Protein AF-A0A1D6I381-F1 (afdb_monomer)

Mean predicted aligned error: 10.28 Å

Sequence (113 aa):
MNVAVPPQSPHLHLYDFAKSAIINFFAFPYATVCGLYCDGGMDTDKWCDSQVGHYIGISASASGVNYARELWENRRKPFTAEFIELDPSDVDSPSMPSNTNKCAKALARSLSS

Solvent-accessible surface area (backbone atoms only — not comparable to full-atom values): 6581 Å² total; per-residue (Å²): 135,84,80,78,75,74,84,75,54,71,66,56,56,51,48,53,50,53,51,45,52,52,46,54,70,69,46,52,70,54,35,77,46,77,41,75,64,30,53,73,42,79,55,57,66,53,44,56,77,29,41,40,39,31,40,37,34,28,16,74,37,65,68,32,30,49,49,20,47,53,53,47,67,74,61,72,61,99,48,51,75,48,70,41,65,42,65,77,77,56,66,77,44,99,85,50,65,53,73,70,48,49,52,49,50,54,52,53,54,65,76,72,112

InterPro domains:
  IPR004971 mRNA (guanine-N(7))-methyltransferase domain [PS51562] (6-113)
  IPR029063 S-adenosyl-L-methionine-dependent methyltransferase superfamily [G3DSA:3.40.50.150] (11-106)
  IPR039753 mRNA cap guanine-N7 methyltransferase [PTHR12189] (9-92)

Secondary structure (DSSP, 8-state):
---------HHHHHHHHHHHHHHHHH--TT-EEEEES-GGGTTHHHHHHTT-SEEEEEES-HHHHHHHHHHHHHTT-SSEEEEEE--GGGGS-TTS--HHHHHHHHHHHHTT-

Foldseek 3Di:
DDPPDPPDPPVVVVVVVVVLVVCLVPQDAQAEDEDEQCFPVVCVVSCLVSNHQEYEYEYQDPVRQVNNVVVPVVVPGPHYYHGYHDPPVQCPDPPDDPPVVVSVVVNVVVVVD

Nearest PDB structures (foldseek):
  2hv9-assembly1_A  TM=8.358E-01  e=5.272E-05  Encephalitozoon cuniculi
  1ri1-assembly1_A  TM=8.376E-01  e=4.927E-05  Encephalitozoon cuniculi
  7d8u-assembly2_B  TM=6.038E-01  e=8.448E-04  African swine fever virus
  6m1c-assembly1_A  TM=6.934E-01  e=6.417E-02  Mycobacterium tuberculosis H37Rv
  7pnt-assembly1_c  TM=6.337E-01  e=2.849E-02  Mus musculus

Structure (mmCIF, N/CA/C/O backbone):
data_AF-A0A1D6I381-F1
#
_entry.id   AF-A0A1D6I381-F1
#
loop_
_atom_site.group_PDB
_atom_site.id
_atom_site.type_symbol
_atom_site.label_atom_id
_atom_site.label_alt_id
_atom_site.label_comp_id
_atom_site.label_asym_id
_atom_site.label_entity_id
_atom_site.label_seq_id
_atom_site.pdbx_PDB_ins_code
_atom_site.Cartn_x
_atom_site.Cartn_y
_atom_site.Cartn_z
_atom_site.occupancy
_atom_site.B_iso_or_equiv
_atom_site.auth_seq_id
_atom_site.auth_comp_id
_atom_site.auth_asym_id
_atom_site.auth_atom_id
_atom_site.pdbx_PDB_model_num
ATOM 1 N N . MET A 1 1 ? 15.961 28.526 2.266 1.00 33.41 1 MET A N 1
ATOM 2 C CA . MET A 1 1 ? 15.420 28.538 0.891 1.00 33.41 1 MET A CA 1
ATOM 3 C C . MET A 1 1 ? 14.021 27.977 0.977 1.00 33.41 1 MET A C 1
ATOM 5 O O . MET A 1 1 ? 13.862 26.797 1.253 1.00 33.41 1 MET A O 1
ATOM 9 N N . ASN A 1 2 ? 13.022 28.844 0.862 1.00 47.19 2 ASN A N 1
ATOM 10 C CA . ASN A 1 2 ? 11.626 28.465 1.024 1.00 47.19 2 ASN A CA 1
ATOM 11 C C . ASN A 1 2 ? 11.160 28.095 -0.378 1.00 47.19 2 ASN A C 1
ATOM 13 O O . ASN A 1 2 ? 10.936 28.980 -1.202 1.00 47.19 2 ASN A O 1
ATOM 17 N N . VAL A 1 3 ? 11.141 26.802 -0.690 1.00 48.84 3 VAL A N 1
ATOM 18 C CA . VAL A 1 3 ? 10.637 26.342 -1.982 1.00 48.84 3 VAL A CA 1
ATOM 19 C C . VAL A 1 3 ? 9.128 26.551 -1.936 1.00 48.84 3 VAL A C 1
ATOM 21 O O . VAL A 1 3 ? 8.415 25.814 -1.259 1.00 48.84 3 VAL A O 1
ATOM 24 N N . ALA A 1 4 ? 8.652 27.624 -2.567 1.00 49.31 4 ALA A N 1
ATOM 25 C CA . ALA A 1 4 ? 7.230 27.849 -2.750 1.00 49.31 4 ALA A CA 1
ATOM 26 C C . ALA A 1 4 ? 6.687 26.676 -3.573 1.00 49.31 4 ALA A C 1
ATOM 28 O O . ALA A 1 4 ? 7.058 26.501 -4.735 1.00 49.31 4 ALA A O 1
ATOM 29 N N . VAL A 1 5 ? 5.864 25.840 -2.941 1.00 56.22 5 VAL A N 1
ATOM 30 C CA . VAL A 1 5 ? 5.152 24.759 -3.621 1.00 56.22 5 VAL A CA 1
ATOM 31 C C . VAL A 1 5 ? 4.246 25.418 -4.665 1.00 56.22 5 VAL A C 1
ATOM 33 O O . VAL A 1 5 ? 3.459 26.295 -4.294 1.00 56.22 5 VAL A O 1
ATOM 36 N N . PRO A 1 6 ? 4.362 25.067 -5.960 1.00 56.84 6 PRO A N 1
ATOM 37 C CA . PRO A 1 6 ? 3.484 25.611 -6.984 1.00 56.84 6 PRO A CA 1
ATOM 38 C C . PRO A 1 6 ? 2.026 25.335 -6.599 1.00 56.84 6 PRO A C 1
ATOM 40 O O . PRO A 1 6 ? 1.743 24.240 -6.104 1.00 56.84 6 PRO A O 1
ATOM 43 N N . PRO A 1 7 ? 1.096 26.284 -6.807 1.00 54.56 7 PRO A N 1
ATOM 44 C CA . PRO A 1 7 ? -0.313 26.038 -6.542 1.00 54.56 7 PRO A CA 1
ATOM 45 C C . PRO A 1 7 ? -0.754 24.822 -7.359 1.00 54.56 7 PRO A C 1
ATOM 47 O O . PRO A 1 7 ? -0.693 24.834 -8.590 1.00 54.56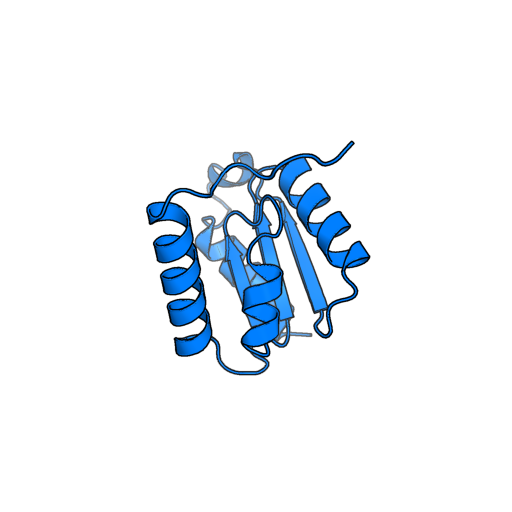 7 PRO A O 1
ATOM 50 N N . GLN A 1 8 ? -1.141 23.747 -6.669 1.00 61.66 8 GLN A N 1
ATOM 51 C CA . GLN A 1 8 ? -1.682 22.564 -7.324 1.00 61.66 8 GLN A CA 1
ATOM 52 C C . GLN A 1 8 ? -2.935 22.986 -8.094 1.00 61.66 8 GLN A C 1
ATOM 54 O O . GLN A 1 8 ? -3.750 23.769 -7.598 1.00 61.66 8 GLN A O 1
ATOM 59 N N . SER A 1 9 ? -3.069 22.523 -9.338 1.00 78.38 9 SER A N 1
ATOM 60 C CA . SER A 1 9 ? -4.217 22.900 -10.157 1.00 78.38 9 SER A CA 1
ATOM 61 C C . SER A 1 9 ? -5.515 22.436 -9.471 1.00 78.38 9 SER A C 1
ATOM 63 O O . SER A 1 9 ? -5.539 21.352 -8.883 1.00 78.38 9 SER A O 1
ATOM 65 N N . PRO A 1 10 ? -6.620 23.201 -9.547 1.00 78.88 10 PRO A N 1
ATOM 66 C CA . PRO A 1 10 ? -7.899 22.812 -8.939 1.00 78.88 10 PRO A CA 1
ATOM 67 C C . PRO A 1 10 ? -8.375 21.408 -9.349 1.00 78.88 10 PRO A C 1
ATOM 69 O O . PRO A 1 10 ? -9.044 20.720 -8.581 1.00 78.88 10 PRO A O 1
ATOM 72 N N . HIS A 1 11 ? -7.984 20.961 -10.546 1.00 82.06 11 HIS A N 1
ATOM 73 C CA . HIS A 1 11 ? -8.239 19.613 -11.045 1.00 82.06 11 HIS A CA 1
ATOM 74 C C . HIS A 1 11 ? -7.557 18.519 -10.214 1.00 82.06 11 HIS A C 1
ATOM 76 O O . HIS A 1 11 ? -8.171 17.482 -9.983 1.00 82.06 11 HIS A O 1
ATOM 82 N N . LEU A 1 12 ? -6.328 18.746 -9.738 1.00 82.69 12 LEU A N 1
ATOM 83 C CA . LEU A 1 12 ? -5.609 17.786 -8.895 1.00 82.69 12 LEU A CA 1
ATOM 84 C C . LEU A 1 12 ? -6.279 17.640 -7.528 1.00 82.69 12 LEU A C 1
ATOM 86 O O . LEU A 1 12 ? -6.491 16.523 -7.073 1.00 82.69 12 LEU A O 1
ATOM 90 N N . HIS A 1 13 ? -6.712 18.747 -6.919 1.00 84.25 13 HIS A N 1
ATOM 91 C CA . HIS A 1 13 ? -7.434 18.7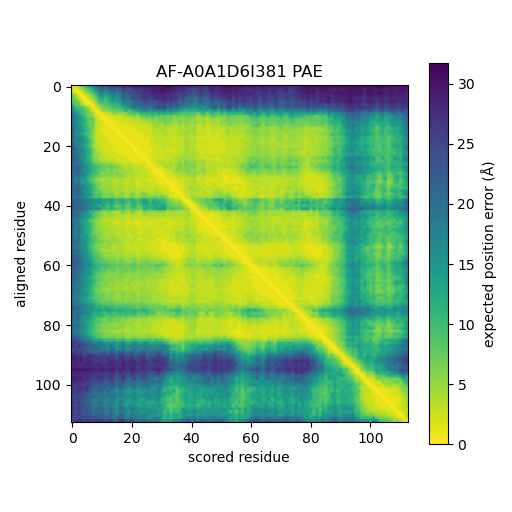00 -5.645 1.00 84.25 13 HIS A CA 1
ATOM 92 C C . HIS A 1 13 ? -8.772 17.960 -5.754 1.00 84.25 13 HIS A C 1
ATOM 94 O O . HIS A 1 13 ? -9.109 17.165 -4.879 1.00 84.25 13 HIS A O 1
ATOM 100 N N . LEU A 1 14 ? -9.536 18.198 -6.827 1.00 89.00 14 LEU A N 1
ATOM 101 C CA . LEU A 1 14 ? -10.789 17.477 -7.071 1.00 89.00 14 LEU A CA 1
ATOM 102 C C . LEU A 1 14 ? -10.542 15.986 -7.302 1.00 89.00 14 LEU A C 1
ATOM 104 O O . LEU A 1 14 ? -11.288 15.156 -6.786 1.00 89.00 14 LEU A O 1
ATOM 108 N N . TYR A 1 15 ? -9.491 15.653 -8.051 1.00 87.81 15 TYR A N 1
ATOM 109 C CA . TYR A 1 15 ? -9.085 14.275 -8.283 1.00 87.81 15 TYR A CA 1
ATOM 110 C C . TYR A 1 15 ? -8.713 13.569 -6.974 1.00 87.81 15 TYR A C 1
ATOM 112 O O . TYR A 1 15 ? -9.249 12.499 -6.690 1.00 87.81 15 TYR A O 1
ATOM 120 N N . ASP A 1 16 ? -7.867 14.181 -6.142 1.00 86.31 16 ASP A N 1
ATOM 121 C CA . ASP A 1 16 ? -7.472 13.610 -4.853 1.00 86.31 16 ASP A CA 1
ATOM 122 C C . ASP A 1 16 ? -8.660 13.467 -3.899 1.00 86.31 16 ASP A C 1
ATOM 124 O O . ASP A 1 16 ? -8.802 12.430 -3.250 1.00 86.31 16 ASP A O 1
ATOM 128 N N . PHE A 1 17 ? -9.549 14.462 -3.857 1.00 88.50 17 PHE A N 1
ATOM 129 C CA . PHE A 1 17 ? -10.764 14.404 -3.050 1.00 88.50 17 PHE A CA 1
ATOM 130 C C . PHE A 1 17 ? -11.683 13.258 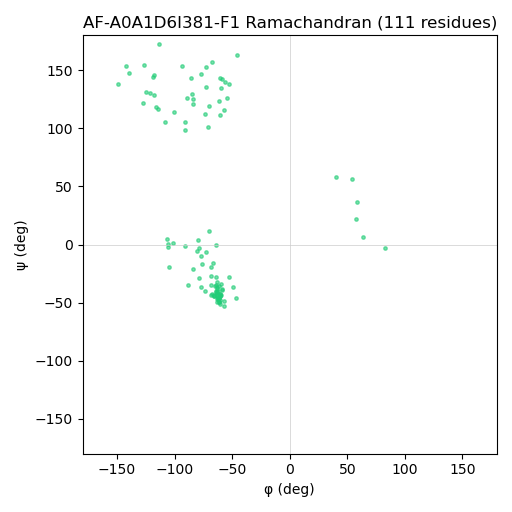-3.488 1.00 88.50 17 PHE A C 1
ATOM 132 O O . PHE A 1 17 ? -12.107 12.452 -2.658 1.00 88.50 17 PHE A O 1
ATOM 139 N N . ALA A 1 18 ? -11.966 13.154 -4.790 1.00 92.19 18 ALA A N 1
ATOM 140 C CA . ALA A 1 18 ? -12.806 12.092 -5.332 1.00 92.19 18 ALA A CA 1
ATOM 141 C C . ALA A 1 18 ? -12.200 10.712 -5.055 1.00 92.19 18 ALA A C 1
ATOM 143 O O . ALA A 1 18 ? -12.903 9.795 -4.632 1.00 92.19 18 ALA A O 1
ATOM 144 N N . LYS A 1 19 ? -10.882 10.575 -5.225 1.00 89.19 19 LYS A N 1
ATOM 145 C CA . LYS A 1 19 ? -10.162 9.331 -4.962 1.00 89.19 19 LYS A CA 1
ATOM 146 C C . LYS A 1 19 ? -10.245 8.921 -3.491 1.00 89.19 19 LYS A C 1
ATOM 148 O O . LYS A 1 19 ? -10.578 7.772 -3.212 1.00 89.19 19 LYS A O 1
ATOM 153 N N . SER A 1 20 ? -10.025 9.851 -2.559 1.00 89.50 20 SER A N 1
ATOM 154 C CA . SER A 1 20 ? -10.192 9.598 -1.121 1.00 89.50 20 SER A CA 1
ATOM 155 C C . SER A 1 20 ? -11.626 9.203 -0.763 1.00 89.50 20 SER A C 1
ATOM 157 O O . SER A 1 20 ? -11.825 8.267 0.004 1.00 89.50 20 SER A O 1
ATOM 159 N N . ALA A 1 21 ? -12.630 9.877 -1.334 1.00 91.12 21 ALA A N 1
ATOM 160 C CA . ALA A 1 21 ? -14.035 9.564 -1.077 1.00 91.12 21 ALA A CA 1
ATOM 161 C C . ALA A 1 21 ? -14.406 8.152 -1.554 1.00 91.12 21 ALA A C 1
ATOM 163 O O . ALA A 1 21 ? -15.061 7.411 -0.827 1.00 91.12 21 ALA A O 1
ATOM 164 N N . ILE A 1 22 ? -13.945 7.759 -2.745 1.00 90.44 22 ILE A N 1
ATOM 165 C CA . ILE A 1 22 ? -14.152 6.410 -3.287 1.00 90.44 22 ILE A CA 1
ATOM 166 C C . ILE A 1 22 ? -13.475 5.367 -2.393 1.00 90.44 22 ILE A C 1
ATOM 168 O O . ILE A 1 22 ? -14.110 4.376 -2.036 1.00 90.44 22 ILE A O 1
ATOM 172 N N . ILE A 1 23 ? -12.220 5.598 -1.993 1.00 88.94 23 ILE A N 1
ATOM 173 C CA . ILE A 1 23 ? -11.492 4.698 -1.086 1.00 88.94 23 ILE A CA 1
ATOM 174 C C . ILE A 1 23 ? -12.268 4.525 0.219 1.00 88.94 23 ILE A C 1
ATOM 176 O O . ILE A 1 23 ? -12.594 3.400 0.575 1.00 88.94 23 ILE A O 1
ATOM 180 N N . ASN A 1 24 ? -12.647 5.617 0.882 1.00 88.00 24 ASN A N 1
ATOM 181 C CA . ASN A 1 24 ? -13.373 5.552 2.151 1.00 88.00 24 ASN A CA 1
ATOM 182 C C . ASN A 1 24 ? -14.759 4.908 2.034 1.00 88.00 24 ASN A C 1
ATOM 184 O O . ASN A 1 24 ? -15.252 4.354 3.012 1.00 88.00 24 ASN A O 1
ATOM 188 N N . PHE A 1 25 ? -15.405 4.984 0.870 1.00 87.81 25 PHE A N 1
ATOM 189 C CA . PHE A 1 25 ? -16.720 4.380 0.670 1.00 87.81 25 PHE A CA 1
ATOM 190 C C . PHE A 1 25 ? -16.648 2.859 0.470 1.00 87.81 25 PHE A C 1
ATOM 192 O O . PHE A 1 25 ? -17.534 2.140 0.925 1.00 87.81 25 PHE A O 1
ATOM 199 N N . PHE A 1 26 ? -15.612 2.366 -0.217 1.00 86.81 26 PHE A N 1
ATOM 200 C CA . PHE A 1 26 ? -15.499 0.951 -0.594 1.00 86.81 26 PHE A CA 1
ATOM 201 C C . PHE A 1 26 ? -14.502 0.146 0.242 1.00 86.81 26 PHE A C 1
ATOM 203 O O . PHE A 1 26 ? -14.572 -1.084 0.246 1.00 86.81 26 PHE A O 1
ATOM 210 N N . ALA A 1 27 ? -13.568 0.798 0.929 1.00 85.31 27 ALA A N 1
ATOM 211 C CA . ALA A 1 27 ? -12.633 0.120 1.809 1.00 85.31 27 ALA A CA 1
ATOM 212 C C . ALA A 1 27 ? -13.365 -0.327 3.075 1.00 85.31 27 ALA A C 1
ATOM 214 O O . ALA A 1 27 ? -13.795 0.480 3.898 1.00 85.31 27 ALA A O 1
ATOM 215 N N . PHE A 1 28 ? -13.498 -1.640 3.233 1.00 83.81 28 PHE A N 1
ATOM 216 C CA . PHE A 1 28 ? -13.934 -2.208 4.497 1.00 83.81 28 PHE A CA 1
ATOM 217 C C . PHE A 1 28 ? -12.795 -2.098 5.521 1.00 83.81 28 PHE A C 1
ATOM 219 O O . PHE A 1 28 ? -11.651 -2.424 5.181 1.00 83.81 28 PHE A O 1
ATOM 226 N N . PRO A 1 29 ? -13.080 -1.685 6.771 1.00 86.69 29 PRO A N 1
ATOM 227 C CA . PRO A 1 29 ? -12.074 -1.655 7.823 1.00 86.69 29 PRO A CA 1
ATOM 228 C C . PRO A 1 29 ? -11.377 -3.009 7.961 1.00 86.69 29 PRO A C 1
ATOM 230 O O . PRO A 1 29 ? -12.017 -4.061 7.907 1.00 86.69 29 PRO A O 1
ATOM 233 N N . TYR A 1 30 ? -10.061 -2.970 8.140 1.00 87.31 30 TYR A N 1
ATOM 234 C CA . TYR A 1 30 ? -9.167 -4.120 8.284 1.00 87.31 30 TYR A CA 1
ATOM 235 C C . TYR A 1 30 ? -9.068 -5.041 7.062 1.00 87.31 30 TYR A C 1
ATOM 237 O O . TYR A 1 30 ? -8.404 -6.074 7.136 1.00 87.31 30 TYR A O 1
ATOM 245 N N . ALA A 1 31 ? -9.671 -4.681 5.926 1.00 88.25 31 ALA A N 1
ATOM 246 C CA . ALA A 1 31 ? -9.550 -5.467 4.707 1.00 88.25 31 ALA A CA 1
ATOM 247 C C . ALA A 1 31 ? -8.121 -5.440 4.148 1.00 88.25 31 ALA A C 1
ATOM 249 O O . ALA A 1 31 ? -7.360 -4.492 4.372 1.00 88.25 31 ALA A O 1
ATOM 250 N N . THR A 1 32 ? -7.794 -6.467 3.363 1.00 87.69 32 THR A N 1
ATOM 251 C CA . THR A 1 32 ? -6.636 -6.447 2.470 1.00 87.69 32 THR A CA 1
ATOM 252 C C . THR A 1 32 ? -7.018 -5.757 1.169 1.00 87.69 32 THR A C 1
ATOM 254 O O . THR A 1 32 ? -7.968 -6.173 0.502 1.00 87.69 32 THR A O 1
ATOM 257 N N . VAL A 1 33 ? -6.267 -4.731 0.777 1.00 88.25 33 VAL A N 1
ATOM 258 C CA . VAL A 1 33 ? -6.498 -3.997 -0.474 1.00 88.25 33 VAL A CA 1
ATOM 259 C C . VAL A 1 33 ? -5.296 -4.114 -1.402 1.00 88.25 33 VAL A C 1
ATOM 261 O O . VAL A 1 33 ? -4.149 -4.148 -0.963 1.00 88.25 33 VAL A O 1
ATOM 264 N N . CYS A 1 34 ? -5.563 -4.161 -2.705 1.00 87.12 34 CYS A N 1
ATOM 265 C CA . CYS A 1 34 ? -4.540 -4.242 -3.740 1.00 87.12 34 CYS A CA 1
ATOM 266 C C . CYS A 1 34 ? -4.553 -2.958 -4.576 1.00 87.12 34 CYS A C 1
ATOM 268 O O . CYS A 1 34 ? -5.542 -2.663 -5.247 1.00 87.12 34 CYS A O 1
ATOM 270 N N . GLY A 1 35 ? -3.455 -2.203 -4.550 1.00 85.12 35 GLY A N 1
ATOM 271 C CA . GLY A 1 35 ? -3.262 -0.999 -5.353 1.00 85.12 35 GLY A CA 1
ATOM 272 C C . GLY A 1 35 ? -2.399 -1.283 -6.577 1.00 85.12 35 GLY A C 1
ATOM 273 O O . GLY A 1 35 ? -1.214 -1.578 -6.441 1.00 85.12 35 GLY A O 1
ATOM 274 N N . LEU A 1 36 ? -2.983 -1.170 -7.768 1.00 84.75 36 LEU A N 1
ATOM 275 C CA . LEU A 1 36 ? -2.241 -1.214 -9.029 1.00 84.75 36 LEU A CA 1
ATOM 276 C C . LEU A 1 36 ? -1.530 0.116 -9.293 1.00 84.75 36 LEU A C 1
ATOM 278 O O . LEU A 1 36 ? -2.067 1.174 -8.970 1.00 84.75 36 LEU A O 1
ATOM 282 N N . TYR A 1 37 ? -0.364 0.043 -9.934 1.00 82.50 37 TYR A N 1
ATOM 283 C CA . TYR A 1 37 ? 0.512 1.178 -10.233 1.00 82.50 37 TYR A CA 1
ATOM 284 C C . TYR A 1 37 ? 0.852 1.983 -8.975 1.00 82.50 37 TYR A C 1
ATOM 286 O O . TYR A 1 37 ? 0.604 3.183 -8.892 1.00 82.50 37 TYR A O 1
ATOM 294 N N . CYS A 1 38 ? 1.411 1.309 -7.966 1.00 84.69 38 CYS A N 1
ATOM 295 C CA . CYS A 1 38 ? 1.735 1.903 -6.664 1.00 84.69 38 CYS A CA 1
ATOM 296 C C . CYS A 1 38 ? 2.903 2.910 -6.685 1.00 84.69 38 CYS A C 1
ATOM 298 O O . CYS A 1 38 ? 3.418 3.280 -5.625 1.00 84.69 38 CYS A O 1
ATOM 300 N N . ASP A 1 39 ? 3.340 3.333 -7.871 1.00 75.56 39 ASP A N 1
ATOM 301 C CA . ASP A 1 39 ? 4.464 4.238 -8.073 1.00 75.56 39 ASP A CA 1
ATOM 302 C C . ASP A 1 39 ? 4.266 5.521 -7.256 1.00 75.56 39 ASP A C 1
ATOM 304 O O . ASP A 1 39 ? 3.226 6.177 -7.311 1.00 75.56 39 ASP A O 1
ATOM 308 N N . GLY A 1 40 ? 5.261 5.869 -6.440 1.00 69.94 40 GLY A N 1
ATOM 309 C CA . GLY A 1 40 ? 5.217 7.087 -5.629 1.00 69.94 40 GLY A CA 1
ATOM 310 C C . GLY A 1 40 ? 4.454 6.981 -4.303 1.00 69.94 40 GLY A C 1
ATOM 311 O O . GLY A 1 40 ? 4.432 7.957 -3.558 1.00 69.94 40 GLY A O 1
ATOM 312 N N . GLY A 1 41 ? 3.830 5.837 -3.984 1.00 66.75 41 GLY A N 1
ATOM 313 C CA . GLY A 1 41 ? 3.176 5.587 -2.689 1.00 66.75 41 GLY A CA 1
ATOM 314 C C . GLY A 1 41 ? 2.067 6.585 -2.312 1.00 66.75 41 GLY A C 1
ATOM 315 O O . GLY A 1 41 ? 1.741 6.730 -1.131 1.00 66.75 41 GLY A O 1
ATOM 316 N N . MET A 1 42 ? 1.485 7.273 -3.301 1.00 68.44 42 MET A N 1
ATOM 317 C CA . MET A 1 42 ? 0.683 8.490 -3.099 1.00 68.44 42 MET A CA 1
ATOM 318 C C . MET A 1 42 ? -0.651 8.281 -2.374 1.00 68.44 42 MET A C 1
ATOM 320 O O . MET A 1 42 ? -1.213 9.234 -1.835 1.00 68.44 42 MET A O 1
ATOM 324 N N . ASP A 1 43 ? -1.167 7.054 -2.337 1.00 82.19 43 ASP A N 1
ATOM 325 C CA . ASP A 1 43 ? -2.453 6.765 -1.692 1.00 82.19 43 ASP A CA 1
ATOM 326 C C . ASP A 1 43 ? -2.307 6.046 -0.348 1.00 82.19 43 ASP A C 1
ATOM 328 O O . ASP A 1 43 ? -3.308 5.770 0.300 1.00 82.19 43 ASP A O 1
ATOM 332 N N . THR A 1 44 ? -1.082 5.763 0.109 1.00 79.12 44 THR A N 1
ATOM 333 C CA . THR A 1 44 ? -0.846 5.048 1.381 1.00 79.12 44 THR A CA 1
ATOM 334 C C . THR A 1 44 ? -1.432 5.779 2.592 1.00 79.12 44 THR A C 1
ATOM 336 O O . THR A 1 44 ? -1.942 5.135 3.507 1.00 79.12 44 THR A O 1
ATOM 339 N N . ASP A 1 45 ? -1.428 7.115 2.576 1.00 84.44 45 ASP A N 1
ATOM 340 C CA . ASP A 1 45 ? -2.093 7.946 3.584 1.00 84.44 45 ASP A CA 1
ATOM 341 C C . ASP A 1 45 ? -3.625 7.767 3.530 1.00 84.44 45 ASP A C 1
ATOM 343 O O . ASP A 1 45 ? -4.251 7.542 4.560 1.00 84.44 45 ASP A O 1
ATOM 347 N N . LYS A 1 46 ? -4.216 7.735 2.327 1.00 88.06 46 LYS A N 1
ATOM 348 C CA . LYS A 1 46 ? -5.663 7.528 2.130 1.00 88.06 46 LYS A CA 1
ATOM 349 C C . LYS A 1 46 ? -6.110 6.144 2.620 1.00 88.06 46 LYS A C 1
ATOM 351 O O . LYS A 1 46 ? -7.144 6.016 3.268 1.00 88.06 46 LYS A O 1
ATOM 356 N N . TRP A 1 47 ? -5.304 5.109 2.364 1.00 87.62 47 TRP A N 1
ATOM 357 C CA . TRP A 1 47 ? -5.561 3.754 2.867 1.00 87.62 47 TRP A CA 1
ATOM 358 C C . TRP A 1 47 ? -5.483 3.678 4.398 1.00 87.62 47 TRP A C 1
ATOM 360 O O . TRP A 1 47 ? -6.278 2.973 5.022 1.00 87.62 47 TRP A O 1
ATOM 370 N N . CYS A 1 48 ? -4.576 4.449 5.007 1.00 85.00 48 CYS A N 1
ATOM 371 C CA . CYS A 1 48 ? -4.476 4.585 6.459 1.00 85.00 48 CYS A CA 1
ATOM 372 C C . CYS A 1 48 ? -5.754 5.180 7.061 1.00 85.00 48 CYS A C 1
ATOM 374 O O . CYS A 1 48 ? -6.272 4.645 8.040 1.00 85.00 48 CYS A O 1
ATOM 376 N N . ASP A 1 49 ? -6.274 6.249 6.456 1.00 87.25 49 ASP A N 1
ATOM 377 C CA . ASP A 1 49 ? -7.496 6.919 6.914 1.00 87.25 49 ASP A CA 1
ATOM 378 C C . ASP A 1 49 ? -8.719 5.993 6.821 1.00 87.25 49 ASP A C 1
ATOM 380 O O . ASP A 1 49 ? -9.596 6.027 7.683 1.00 87.25 49 ASP A O 1
ATOM 384 N N . SER A 1 50 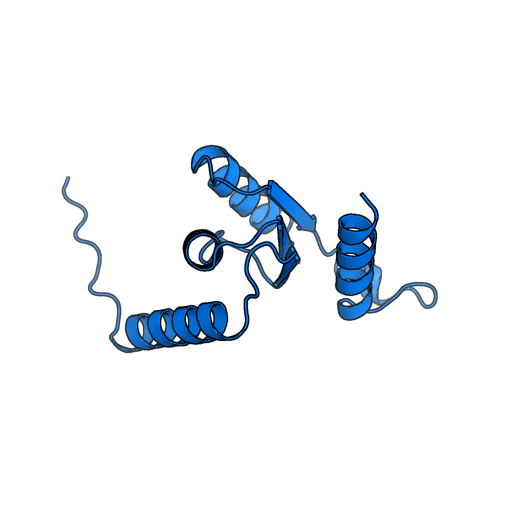? -8.732 5.099 5.827 1.00 87.00 50 SER A N 1
ATOM 385 C CA . SER A 1 50 ? -9.766 4.071 5.656 1.00 87.00 50 SER A CA 1
ATOM 386 C C . SER A 1 50 ? -9.609 2.828 6.552 1.00 87.00 50 SER A C 1
ATOM 388 O O . SER A 1 50 ? -10.389 1.887 6.439 1.00 87.00 50 SER A O 1
ATOM 390 N N . GLN A 1 51 ? -8.616 2.810 7.452 1.00 88.31 51 GLN A N 1
ATOM 391 C CA . GLN A 1 51 ? -8.359 1.717 8.404 1.00 88.31 51 GLN A CA 1
ATOM 392 C C . GLN A 1 51 ? -8.100 0.351 7.750 1.00 88.31 51 GLN A C 1
ATOM 394 O O . GLN A 1 51 ? -8.496 -0.686 8.281 1.00 88.31 51 GLN A O 1
ATOM 399 N N . VAL A 1 52 ? -7.424 0.328 6.604 1.00 88.94 52 VAL A N 1
ATOM 400 C CA . VAL A 1 52 ? -7.005 -0.915 5.939 1.00 88.94 52 VAL A CA 1
ATOM 401 C C . VAL A 1 52 ? -6.100 -1.753 6.848 1.00 88.94 52 VAL A C 1
ATOM 403 O O . VAL A 1 52 ? -5.263 -1.218 7.573 1.00 88.94 52 VAL A O 1
ATOM 406 N N . GLY A 1 53 ? -6.261 -3.079 6.798 1.00 87.62 53 GLY A N 1
ATOM 407 C CA . GLY A 1 53 ? -5.473 -4.024 7.600 1.00 87.62 53 GLY A CA 1
ATOM 408 C C . GLY A 1 53 ? -4.176 -4.452 6.917 1.00 87.62 53 GLY A C 1
ATOM 409 O O . GLY A 1 53 ? -3.155 -4.635 7.581 1.00 87.62 53 GLY A O 1
ATOM 410 N N . HIS A 1 54 ? -4.201 -4.568 5.586 1.00 89.62 54 HIS A N 1
ATOM 411 C CA . HIS A 1 54 ? -3.033 -4.913 4.781 1.00 89.62 54 HIS A CA 1
ATOM 412 C C . HIS A 1 54 ? -3.097 -4.276 3.388 1.00 89.62 54 HIS A C 1
ATOM 414 O O . HIS A 1 54 ? -4.148 -4.274 2.745 1.00 89.62 54 HIS A O 1
ATOM 420 N N . TYR A 1 55 ? -1.973 -3.757 2.895 1.00 89.75 55 TYR A N 1
ATOM 421 C CA . TYR A 1 55 ? -1.878 -3.158 1.561 1.00 89.75 55 TYR A CA 1
ATOM 422 C C . TYR A 1 55 ? -0.896 -3.907 0.668 1.00 89.75 55 TYR A C 1
ATOM 424 O O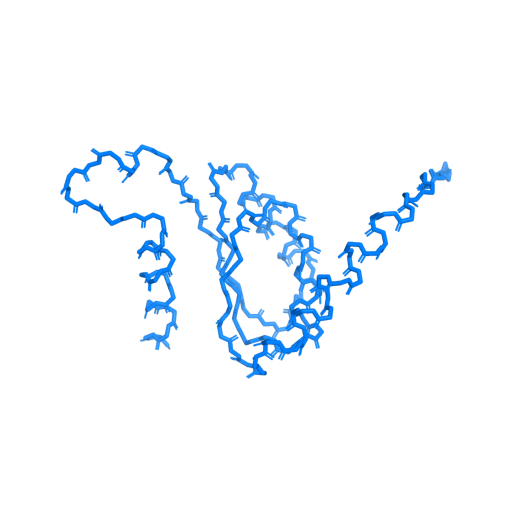 . TYR A 1 55 ? 0.261 -4.092 1.025 1.00 89.75 55 TYR A O 1
ATOM 432 N N . ILE A 1 56 ? -1.342 -4.271 -0.530 1.00 89.44 56 ILE A N 1
ATOM 433 C CA . ILE A 1 56 ? -0.504 -4.873 -1.565 1.00 89.44 56 ILE A CA 1
ATOM 434 C C . ILE A 1 56 ? -0.311 -3.836 -2.673 1.00 89.44 56 ILE A C 1
ATOM 436 O O . ILE A 1 56 ? -1.233 -3.551 -3.440 1.00 89.44 56 ILE A O 1
ATOM 440 N N . GLY A 1 57 ? 0.880 -3.249 -2.744 1.00 89.06 57 GLY A N 1
ATOM 441 C CA . GLY A 1 57 ? 1.278 -2.316 -3.792 1.00 89.06 57 GLY A CA 1
ATOM 442 C C . GLY A 1 57 ? 1.896 -3.057 -4.968 1.00 89.06 57 GLY A C 1
ATOM 443 O O . GLY A 1 57 ? 2.839 -3.824 -4.796 1.00 89.06 57 GLY A O 1
ATOM 444 N N . ILE A 1 58 ? 1.376 -2.836 -6.171 1.00 85.56 58 ILE A N 1
ATOM 445 C CA . ILE A 1 58 ? 1.855 -3.512 -7.373 1.00 85.56 58 ILE A CA 1
ATOM 446 C C . ILE A 1 58 ? 2.245 -2.480 -8.423 1.00 85.56 58 ILE A C 1
ATOM 448 O O . ILE A 1 58 ? 1.457 -1.588 -8.724 1.00 85.56 58 ILE A O 1
ATOM 452 N N . SER A 1 59 ? 3.426 -2.607 -9.023 1.00 84.75 59 SER A N 1
ATOM 453 C CA . SER A 1 59 ? 3.841 -1.760 -10.148 1.00 84.75 59 SER A CA 1
ATOM 454 C C . SER A 1 59 ? 4.628 -2.552 -11.188 1.00 84.75 59 SER A C 1
ATOM 456 O O . SER A 1 59 ? 5.256 -3.551 -10.863 1.00 84.75 59 SER A O 1
ATOM 458 N N . ALA A 1 60 ? 4.589 -2.104 -12.444 1.00 81.81 60 ALA A N 1
ATOM 459 C CA . ALA A 1 60 ? 5.367 -2.677 -13.543 1.00 81.81 60 ALA A CA 1
ATOM 460 C C . ALA A 1 60 ? 6.840 -2.224 -13.561 1.00 81.81 60 ALA A C 1
ATOM 462 O O . ALA A 1 60 ? 7.599 -2.629 -14.436 1.00 81.81 60 ALA A O 1
ATOM 463 N N . SER A 1 61 ? 7.236 -1.343 -12.639 1.00 82.56 61 SER A N 1
ATOM 464 C CA . SER A 1 61 ? 8.590 -0.803 -12.556 1.00 82.56 61 SER A CA 1
ATOM 465 C C . SER A 1 61 ? 9.270 -1.220 -11.256 1.00 82.56 61 SER A C 1
ATOM 467 O O . SER A 1 61 ? 8.842 -0.785 -10.184 1.00 82.56 61 SER A O 1
ATOM 469 N N . ALA A 1 62 ? 10.383 -1.961 -11.340 1.00 82.69 62 ALA A N 1
ATOM 470 C CA . ALA A 1 62 ? 11.260 -2.252 -10.199 1.00 82.69 62 ALA A CA 1
ATOM 471 C C . ALA A 1 62 ? 11.574 -1.003 -9.366 1.00 82.69 62 ALA A C 1
ATOM 473 O O . ALA A 1 62 ? 11.499 -1.012 -8.136 1.00 82.69 62 ALA A O 1
ATOM 474 N N . SER A 1 63 ? 11.923 0.100 -10.039 1.00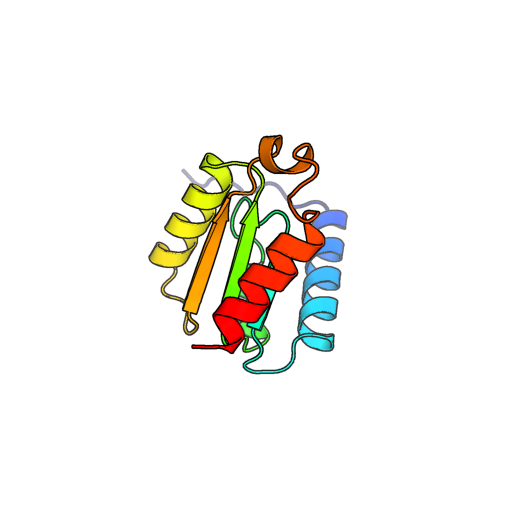 85.69 63 SER A N 1
ATOM 475 C CA . SER A 1 63 ? 12.286 1.349 -9.368 1.00 85.69 63 SER A CA 1
ATOM 476 C C . SER A 1 63 ? 11.086 1.991 -8.677 1.00 85.69 63 SER A C 1
ATOM 478 O O . SER A 1 63 ? 11.232 2.536 -7.585 1.00 85.69 63 SER A O 1
ATOM 480 N N . GLY A 1 64 ? 9.894 1.866 -9.261 1.00 84.12 64 GLY A N 1
ATOM 481 C CA . GLY A 1 64 ? 8.646 2.348 -8.679 1.00 84.12 64 GLY A CA 1
ATOM 482 C C . GLY A 1 64 ? 8.222 1.563 -7.436 1.00 84.12 64 GLY A C 1
ATOM 483 O O . GLY A 1 64 ? 7.887 2.163 -6.413 1.00 84.12 64 GLY A O 1
ATOM 484 N N . VAL A 1 65 ? 8.328 0.231 -7.488 1.00 86.75 65 VAL A N 1
ATOM 485 C CA . VAL A 1 65 ? 8.103 -0.670 -6.344 1.00 86.75 65 VAL A CA 1
ATOM 486 C C . VAL A 1 65 ? 9.082 -0.368 -5.213 1.00 86.75 65 VAL A C 1
ATOM 488 O O . VAL A 1 65 ? 8.668 -0.229 -4.063 1.00 86.75 65 VAL A O 1
ATOM 491 N N . ASN A 1 66 ? 10.375 -0.241 -5.525 1.00 88.38 66 ASN A N 1
ATOM 492 C CA . ASN A 1 66 ? 11.399 0.054 -4.522 1.00 88.38 66 ASN A CA 1
ATOM 493 C C . ASN A 1 66 ? 11.170 1.419 -3.872 1.00 88.38 66 ASN A C 1
ATOM 495 O O . ASN A 1 66 ? 11.180 1.511 -2.648 1.00 88.38 66 ASN A O 1
ATOM 499 N N . TYR A 1 67 ? 10.859 2.448 -4.663 1.00 88.50 67 TYR A N 1
ATOM 500 C CA . TYR A 1 67 ? 10.545 3.772 -4.131 1.00 88.50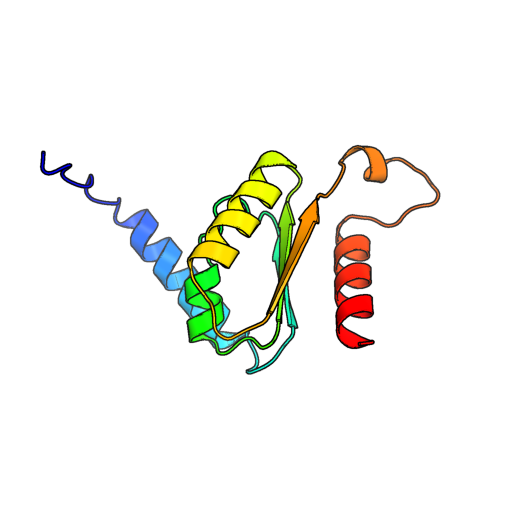 67 TYR A CA 1
ATOM 501 C C . TYR A 1 67 ? 9.321 3.751 -3.205 1.00 88.50 67 TYR A C 1
ATOM 503 O O . TYR A 1 67 ? 9.343 4.333 -2.121 1.00 88.50 67 TYR A O 1
ATOM 511 N N . ALA A 1 68 ? 8.250 3.057 -3.604 1.00 87.00 68 ALA A N 1
ATOM 512 C CA . ALA A 1 68 ? 7.051 2.919 -2.783 1.00 87.00 68 ALA A CA 1
ATOM 513 C C . ALA A 1 68 ? 7.337 2.185 -1.461 1.00 87.00 68 ALA A C 1
ATOM 515 O O . ALA A 1 68 ? 6.850 2.613 -0.411 1.00 87.00 68 ALA A O 1
ATOM 516 N N . ARG A 1 69 ? 8.170 1.135 -1.499 1.00 88.19 69 ARG A N 1
ATOM 517 C CA . ARG A 1 69 ? 8.613 0.396 -0.309 1.00 88.19 69 ARG A CA 1
ATOM 518 C C . ARG A 1 69 ? 9.432 1.272 0.638 1.00 88.19 69 ARG A C 1
ATOM 520 O O . ARG A 1 69 ? 9.113 1.343 1.820 1.00 88.19 69 ARG A O 1
ATOM 527 N N . GLU A 1 70 ? 10.435 1.978 0.127 1.00 89.06 70 GLU A N 1
ATOM 528 C CA . GLU A 1 70 ? 11.261 2.885 0.933 1.00 89.06 70 GLU A CA 1
ATOM 529 C C . GLU A 1 70 ? 10.418 3.994 1.571 1.00 89.06 70 GLU A C 1
ATOM 531 O O . GLU A 1 70 ? 10.566 4.307 2.755 1.00 89.06 70 GLU A O 1
ATOM 536 N N . LEU A 1 71 ? 9.496 4.590 0.808 1.00 86.31 71 LEU A N 1
ATOM 537 C CA . LEU A 1 71 ? 8.596 5.612 1.331 1.00 86.31 71 LEU A CA 1
ATOM 538 C C . LEU A 1 71 ? 7.732 5.049 2.465 1.00 86.31 71 LEU A C 1
ATOM 540 O O . LEU A 1 71 ? 7.580 5.693 3.502 1.00 86.31 71 LEU A O 1
ATOM 544 N N . TRP A 1 72 ? 7.195 3.845 2.283 1.00 85.50 72 TRP A N 1
ATOM 545 C CA . TRP A 1 72 ? 6.382 3.160 3.277 1.00 85.50 72 TRP A CA 1
ATOM 546 C C . TRP A 1 72 ? 7.137 2.894 4.585 1.00 85.50 72 TRP A C 1
ATOM 548 O O . TRP A 1 72 ? 6.664 3.278 5.659 1.00 85.50 72 TRP A O 1
ATOM 558 N N . GLU A 1 73 ? 8.326 2.296 4.497 1.00 86.62 73 GLU A N 1
ATOM 559 C CA . GLU A 1 73 ? 9.181 1.993 5.651 1.00 86.62 73 GLU A CA 1
ATOM 560 C C . GLU A 1 73 ? 9.547 3.265 6.432 1.00 86.62 73 GLU A C 1
ATOM 562 O O . GLU A 1 73 ? 9.499 3.286 7.665 1.00 86.62 73 GLU A O 1
ATOM 567 N N . ASN A 1 74 ? 9.802 4.366 5.720 1.00 86.25 74 ASN A N 1
ATOM 568 C CA . ASN A 1 74 ? 10.084 5.669 6.321 1.00 86.25 74 ASN A CA 1
ATOM 569 C C . ASN A 1 74 ? 8.874 6.299 7.032 1.00 86.25 74 ASN A C 1
ATOM 571 O O . ASN A 1 74 ? 9.052 7.089 7.961 1.00 86.25 74 ASN A O 1
ATOM 575 N N . ARG A 1 75 ? 7.638 5.973 6.629 1.00 79.62 75 ARG A N 1
ATOM 576 C CA . ARG A 1 75 ? 6.416 6.593 7.172 1.00 79.62 75 ARG A CA 1
ATOM 577 C C . ARG A 1 75 ? 5.805 5.869 8.376 1.00 79.62 75 ARG A C 1
ATOM 579 O O . ARG A 1 75 ? 4.816 6.377 8.901 1.00 79.62 75 ARG A O 1
ATOM 586 N N . ARG A 1 76 ? 6.376 4.738 8.831 1.00 74.31 76 ARG A N 1
ATOM 587 C CA . ARG A 1 76 ? 5.934 3.951 10.013 1.00 74.31 76 ARG A CA 1
ATOM 588 C C . ARG A 1 76 ? 4.406 3.848 10.132 1.00 74.31 76 ARG A C 1
ATOM 590 O O . ARG A 1 76 ? 3.803 4.286 11.112 1.00 74.31 76 ARG A O 1
ATOM 597 N N . LYS A 1 77 ? 3.774 3.311 9.093 1.00 80.00 77 LYS A N 1
ATOM 598 C CA . LYS A 1 77 ? 2.317 3.169 9.024 1.00 80.00 77 LYS A CA 1
ATOM 599 C C . LYS A 1 77 ? 1.798 2.063 9.959 1.00 80.00 77 LYS A C 1
ATOM 601 O O . LYS A 1 77 ? 2.546 1.140 10.268 1.00 80.00 77 LYS A O 1
ATOM 606 N N . PRO A 1 78 ? 0.540 2.160 10.436 1.00 80.62 78 PRO A N 1
ATOM 607 C CA . PRO A 1 78 ? 0.005 1.269 11.471 1.00 80.62 78 PRO A CA 1
ATOM 608 C C . PRO A 1 78 ? -0.465 -0.099 10.953 1.00 80.62 78 PRO A C 1
ATOM 610 O O . PRO A 1 78 ? -0.853 -0.944 11.753 1.00 80.62 78 PRO A O 1
ATOM 613 N N . PHE A 1 79 ? -0.454 -0.316 9.638 1.00 85.06 79 PHE A N 1
ATOM 614 C CA . PHE A 1 79 ? -0.815 -1.580 8.996 1.00 85.06 79 PHE A CA 1
ATOM 615 C C . PHE A 1 79 ? 0.409 -2.200 8.323 1.00 85.06 79 PHE A C 1
ATOM 617 O O . PHE A 1 79 ? 1.476 -1.591 8.299 1.00 85.06 79 PHE A O 1
ATOM 624 N N . THR A 1 80 ? 0.291 -3.426 7.823 1.00 89.06 80 THR A N 1
ATOM 625 C CA . THR A 1 80 ? 1.371 -4.091 7.083 1.00 89.06 80 THR A CA 1
ATOM 626 C C . THR A 1 80 ? 1.213 -3.851 5.582 1.00 89.06 80 THR A C 1
ATOM 628 O O . THR A 1 80 ? 0.104 -3.622 5.095 1.00 89.06 80 THR A O 1
ATOM 631 N N . ALA A 1 81 ? 2.318 -3.894 4.836 1.00 89.19 81 ALA A N 1
ATOM 632 C CA . ALA A 1 81 ? 2.277 -3.774 3.384 1.00 89.19 81 ALA A CA 1
ATOM 633 C C . ALA A 1 81 ? 3.255 -4.723 2.688 1.00 89.19 81 ALA A C 1
ATOM 635 O O . ALA A 1 81 ? 4.338 -4.999 3.206 1.00 89.19 81 ALA A O 1
ATOM 636 N N . GLU A 1 82 ? 2.871 -5.175 1.499 1.00 90.00 82 GLU A N 1
ATOM 637 C CA . GLU A 1 82 ? 3.692 -5.933 0.557 1.00 90.00 82 GLU A CA 1
ATOM 638 C C . GLU A 1 82 ? 3.821 -5.145 -0.754 1.00 90.00 82 GLU A C 1
ATOM 640 O O . GLU A 1 82 ? 2.878 -4.479 -1.184 1.00 90.00 82 GLU A O 1
ATOM 645 N N . PHE A 1 83 ? 4.986 -5.221 -1.404 1.00 88.00 83 PHE A N 1
ATOM 646 C CA . PHE A 1 83 ? 5.247 -4.541 -2.673 1.00 88.00 83 PHE A CA 1
ATOM 647 C C . PHE A 1 83 ? 5.766 -5.527 -3.717 1.00 88.00 83 PHE A C 1
ATOM 649 O O . PHE A 1 83 ? 6.812 -6.148 -3.503 1.00 88.00 83 PHE A O 1
ATOM 656 N N . ILE A 1 84 ? 5.052 -5.631 -4.839 1.00 86.50 84 ILE A N 1
ATOM 657 C CA . ILE A 1 84 ? 5.265 -6.633 -5.887 1.00 86.50 84 ILE A CA 1
ATOM 658 C C . ILE A 1 84 ? 5.555 -5.942 -7.220 1.00 86.50 84 ILE A C 1
ATOM 660 O O . ILE A 1 84 ? 4.810 -5.067 -7.664 1.00 86.50 84 ILE A O 1
ATOM 664 N N . GLU A 1 85 ? 6.619 -6.381 -7.885 1.00 85.81 85 GLU A N 1
ATOM 665 C CA . GLU A 1 85 ? 6.912 -5.999 -9.263 1.00 85.81 85 GLU A CA 1
ATOM 666 C C . GLU A 1 85 ? 6.167 -6.905 -10.250 1.00 85.81 85 GLU A C 1
ATOM 668 O O . GLU A 1 85 ? 6.200 -8.133 -10.150 1.00 85.81 85 GLU A O 1
ATOM 673 N N . LEU A 1 86 ? 5.474 -6.291 -11.207 1.00 75.38 86 LEU A N 1
ATOM 674 C CA . LEU A 1 86 ? 4.920 -6.963 -12.372 1.00 75.38 86 LEU A CA 1
ATOM 675 C C . LEU A 1 86 ? 5.943 -6.920 -13.497 1.00 75.38 86 LEU A C 1
ATOM 677 O O . LEU A 1 86 ? 6.080 -5.895 -14.156 1.00 75.38 86 LEU A O 1
ATOM 681 N N . ASP A 1 87 ? 6.588 -8.049 -13.769 1.00 67.88 87 ASP A N 1
ATOM 682 C CA . ASP A 1 87 ? 7.361 -8.201 -14.995 1.00 67.88 87 ASP A CA 1
ATOM 683 C C . ASP A 1 87 ? 6.393 -8.282 -16.199 1.00 67.88 87 ASP A C 1
ATOM 685 O O . ASP A 1 87 ? 5.531 -9.173 -16.234 1.00 67.88 87 ASP A O 1
ATOM 689 N N . PRO A 1 88 ? 6.470 -7.354 -17.174 1.00 57.53 88 PRO A N 1
ATOM 690 C CA . PRO A 1 88 ? 5.651 -7.405 -18.381 1.00 57.53 88 PRO A CA 1
ATOM 691 C C . PRO A 1 88 ? 5.977 -8.602 -19.293 1.00 57.53 88 PRO A C 1
ATOM 693 O O . PRO A 1 88 ? 5.151 -8.944 -20.135 1.00 57.53 88 PRO A O 1
ATOM 696 N N . SER A 1 89 ? 7.119 -9.277 -19.119 1.00 56.94 89 SER A N 1
ATOM 697 C CA . SER A 1 89 ? 7.454 -10.508 -19.855 1.00 56.94 89 SER A CA 1
ATOM 698 C C . SER A 1 89 ? 6.705 -11.751 -19.353 1.00 56.94 89 SER A C 1
ATOM 700 O O . SER A 1 89 ? 6.549 -12.727 -20.088 1.00 56.94 89 SER A O 1
ATOM 702 N N . ASP A 1 90 ? 6.126 -11.696 -18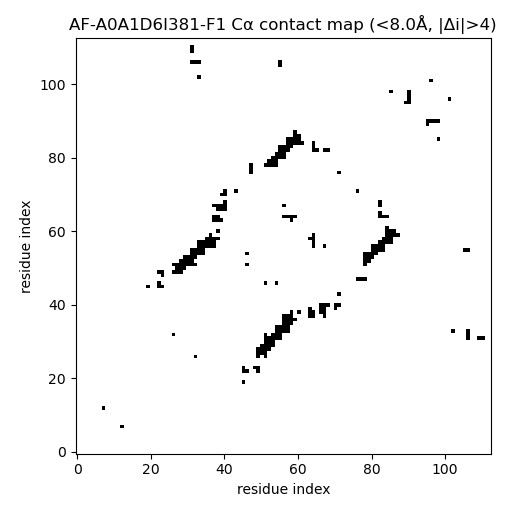.151 1.00 54.25 90 ASP A N 1
ATOM 703 C CA . ASP A 1 90 ? 5.279 -12.769 -17.615 1.00 54.25 90 ASP A CA 1
ATOM 704 C C . ASP A 1 90 ? 3.895 -12.849 -18.293 1.00 54.25 90 ASP A C 1
ATOM 706 O O . ASP A 1 90 ? 3.111 -13.752 -17.993 1.00 54.25 90 ASP A O 1
ATOM 710 N N . VAL A 1 91 ? 3.561 -11.894 -19.168 1.00 51.47 91 VAL A N 1
ATOM 711 C CA . VAL A 1 91 ? 2.231 -11.754 -19.784 1.00 51.47 91 VAL A CA 1
ATOM 712 C C . VAL A 1 91 ? 2.070 -12.653 -21.025 1.00 51.47 91 VAL A C 1
ATOM 714 O O . VAL A 1 91 ? 0.944 -13.014 -21.359 1.00 51.47 91 VAL A O 1
ATOM 717 N N . ASP A 1 92 ? 3.174 -13.093 -21.645 1.00 49.41 92 ASP A N 1
ATOM 718 C CA . ASP A 1 92 ? 3.171 -13.825 -22.928 1.00 49.41 92 ASP A CA 1
ATOM 719 C C . ASP A 1 92 ? 3.478 -15.330 -22.822 1.00 49.41 92 ASP A C 1
ATOM 721 O O . ASP A 1 92 ? 3.560 -16.030 -23.834 1.00 49.41 92 ASP A O 1
ATOM 725 N N . SER A 1 93 ? 3.617 -15.881 -21.613 1.00 45.38 93 SER A N 1
ATOM 726 C CA . SER A 1 93 ? 3.756 -17.333 -21.468 1.00 45.38 93 SER A CA 1
ATOM 727 C C . SER A 1 93 ? 2.367 -18.001 -21.468 1.00 45.38 93 SER A C 1
ATOM 729 O O . SER A 1 93 ? 1.556 -17.722 -20.582 1.00 45.38 93 SER A O 1
ATOM 731 N N . PRO A 1 94 ? 2.059 -18.928 -22.404 1.00 51.44 94 PRO A N 1
ATOM 732 C CA . PRO A 1 94 ? 0.739 -19.574 -22.518 1.00 51.44 94 PRO A CA 1
ATOM 733 C C . PRO A 1 94 ? 0.358 -20.438 -21.299 1.00 51.44 94 PRO A C 1
ATOM 735 O O . PRO A 1 94 ? -0.717 -21.032 -21.259 1.00 51.44 94 PRO A O 1
ATOM 738 N N . SER A 1 95 ? 1.240 -20.511 -20.301 1.00 52.03 95 SER A N 1
ATOM 739 C CA . SER A 1 95 ? 1.078 -21.218 -19.038 1.00 52.03 95 SER A CA 1
ATOM 740 C C . SER A 1 95 ? 0.824 -20.311 -17.826 1.00 52.03 95 SER A C 1
ATOM 742 O O . SER A 1 95 ? 0.672 -20.860 -16.732 1.00 52.03 95 SER A O 1
ATOM 744 N N . MET A 1 96 ? 0.800 -18.971 -17.951 1.00 44.31 96 MET A N 1
ATOM 745 C CA . MET A 1 96 ? 0.622 -18.088 -16.787 1.00 44.31 96 MET A CA 1
ATOM 746 C C . MET A 1 96 ? -0.503 -17.049 -16.868 1.00 44.31 96 MET A C 1
ATOM 748 O O . MET A 1 96 ? -0.965 -16.666 -17.939 1.00 44.31 96 MET A O 1
ATOM 752 N N . PRO A 1 97 ? -1.009 -16.634 -15.690 1.00 49.88 97 PRO A N 1
ATOM 753 C CA . PRO A 1 97 ? -2.270 -15.925 -15.582 1.00 49.88 97 PRO A CA 1
ATOM 754 C C . PRO A 1 97 ? -2.093 -14.409 -15.794 1.00 49.88 97 PRO A C 1
ATOM 756 O O . PRO A 1 97 ? -1.129 -13.835 -15.296 1.00 49.88 97 PRO A O 1
ATOM 759 N N . SER A 1 98 ? -3.059 -13.753 -16.455 1.00 55.91 98 SER A N 1
ATOM 760 C CA . SER A 1 98 ? -3.115 -12.285 -16.653 1.00 55.91 98 SER A CA 1
ATOM 761 C C . SER A 1 98 ? -2.824 -11.452 -15.384 1.00 55.91 98 SER A C 1
ATOM 763 O O . SER A 1 98 ? -2.953 -11.942 -14.265 1.00 55.91 98 SER A O 1
ATOM 765 N N . ASN A 1 99 ? -2.510 -10.155 -15.516 1.00 51.91 99 ASN A N 1
ATOM 766 C CA . ASN A 1 99 ? -2.247 -9.258 -14.370 1.00 51.91 99 ASN A CA 1
ATOM 767 C C . ASN A 1 99 ? -3.326 -9.329 -13.269 1.00 51.91 99 ASN A C 1
ATOM 769 O O . ASN A 1 99 ? -3.008 -9.334 -12.081 1.00 51.91 99 ASN A O 1
ATOM 773 N N . THR A 1 100 ? -4.595 -9.492 -13.654 1.00 54.81 100 THR A N 1
ATOM 774 C CA . THR A 1 100 ? -5.732 -9.714 -12.744 1.00 54.81 100 THR A CA 1
ATOM 775 C C . THR A 1 100 ? -5.562 -10.967 -11.887 1.00 54.81 100 THR A C 1
ATOM 777 O O . THR A 1 100 ? -5.876 -10.971 -10.701 1.00 54.81 100 THR A O 1
ATOM 780 N N . ASN A 1 101 ? -5.022 -12.031 -12.467 1.00 59.56 101 ASN A N 1
ATOM 781 C CA . ASN A 1 101 ? -4.767 -13.281 -11.777 1.00 59.56 101 ASN A CA 1
ATOM 782 C C . ASN A 1 101 ? -3.499 -13.233 -10.912 1.00 59.56 101 ASN A C 1
ATOM 784 O O . ASN A 1 101 ? -3.446 -13.924 -9.899 1.00 59.56 101 ASN A O 1
ATOM 788 N N . LYS A 1 102 ? -2.489 -12.420 -11.255 1.00 60.16 102 LYS A N 1
ATOM 789 C CA . LYS A 1 102 ? -1.363 -12.143 -10.345 1.00 60.16 102 LYS A CA 1
ATOM 790 C C . LYS A 1 102 ? -1.830 -11.366 -9.114 1.00 60.16 102 LYS A C 1
ATOM 792 O O . LYS A 1 102 ? -1.496 -11.772 -8.006 1.00 60.16 102 LYS A O 1
ATOM 797 N N . CYS A 1 103 ? -2.674 -10.345 -9.289 1.00 57.56 103 CYS A N 1
ATOM 798 C CA . CYS A 1 103 ? -3.362 -9.675 -8.181 1.00 57.56 103 CYS A CA 1
ATOM 799 C C . CYS A 1 103 ? -4.194 -10.656 -7.360 1.00 57.56 103 CYS A C 1
ATOM 801 O O . CYS A 1 103 ? -4.056 -10.693 -6.145 1.00 57.56 103 CYS A O 1
ATOM 803 N N . ALA A 1 104 ? -5.009 -11.492 -8.008 1.00 61.31 104 ALA A N 1
ATOM 804 C CA . ALA A 1 104 ? -5.817 -12.492 -7.317 1.00 61.31 104 ALA A CA 1
ATOM 805 C C . ALA A 1 104 ? -4.951 -13.511 -6.561 1.00 61.31 104 ALA A C 1
ATOM 807 O O . ALA A 1 104 ? -5.316 -13.926 -5.469 1.00 61.31 104 ALA A O 1
ATOM 808 N N . LYS A 1 105 ? -3.785 -13.887 -7.099 1.00 63.44 105 LYS A N 1
ATOM 809 C CA . LYS A 1 105 ? -2.841 -14.815 -6.462 1.00 63.44 105 LYS A CA 1
ATOM 810 C C . LYS A 1 105 ? -2.089 -14.172 -5.295 1.00 63.44 105 LYS A C 1
ATOM 812 O O . LYS A 1 105 ? -1.901 -14.837 -4.282 1.00 63.44 105 LYS A O 1
ATOM 817 N N . ALA A 1 106 ? -1.685 -12.908 -5.417 1.00 60.59 106 ALA A N 1
ATOM 818 C CA . ALA A 1 106 ? -1.110 -12.132 -4.318 1.00 60.59 106 ALA A CA 1
ATOM 819 C C . ALA A 1 106 ? -2.138 -11.943 -3.193 1.00 60.59 106 ALA A C 1
ATOM 821 O O . ALA A 1 106 ? -1.863 -12.253 -2.037 1.00 60.59 106 ALA A O 1
ATOM 822 N N . LEU A 1 107 ? -3.368 -11.565 -3.554 1.00 60.38 107 LEU A N 1
ATOM 823 C CA . LEU A 1 107 ? -4.481 -11.428 -2.621 1.00 60.38 107 LEU A CA 1
ATOM 824 C C . LEU A 1 107 ? -4.814 -12.767 -1.94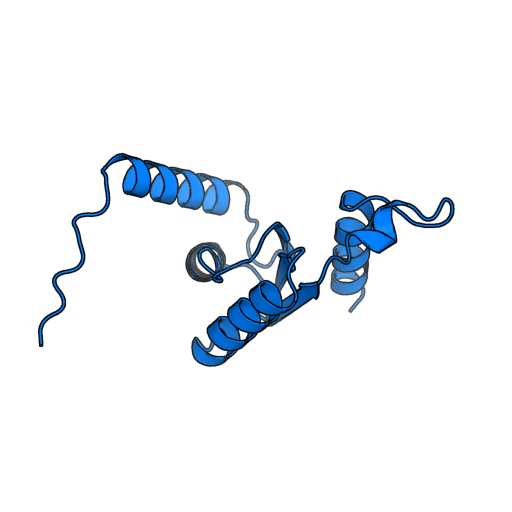1 1.00 60.38 107 LEU A C 1
ATOM 826 O O . LEU A 1 107 ? -4.924 -12.819 -0.723 1.00 60.38 107 LEU A O 1
ATOM 830 N N . ALA A 1 108 ? -4.893 -13.868 -2.694 1.00 60.12 108 ALA A N 1
ATOM 831 C CA . ALA A 1 108 ? -5.144 -15.204 -2.149 1.00 60.12 108 ALA A CA 1
ATOM 832 C C . ALA A 1 108 ? -4.034 -15.687 -1.202 1.00 60.12 108 ALA A C 1
ATOM 834 O O . ALA A 1 108 ? -4.339 -16.331 -0.204 1.00 60.12 108 ALA A O 1
ATOM 835 N N . ARG A 1 109 ? -2.761 -15.367 -1.481 1.00 59.72 109 ARG A N 1
ATOM 836 C CA . ARG A 1 109 ? -1.643 -15.663 -0.569 1.00 59.72 109 ARG A CA 1
ATOM 837 C C . ARG A 1 109 ? -1.749 -14.865 0.727 1.00 59.72 109 ARG A C 1
ATOM 839 O O . ARG A 1 109 ? -1.598 -15.445 1.797 1.00 59.72 109 ARG A O 1
ATOM 846 N N . SER A 1 110 ? -2.067 -13.577 0.625 1.00 52.16 110 SER A N 1
ATOM 847 C CA . SER A 1 110 ? -2.241 -12.689 1.778 1.00 52.16 110 SER A CA 1
ATOM 848 C C . SER A 1 110 ? -3.418 -13.106 2.673 1.00 52.16 110 SER A C 1
ATOM 850 O O . SER A 1 110 ? -3.313 -13.028 3.888 1.00 52.16 110 SER A O 1
ATOM 852 N N . LEU A 1 111 ? -4.504 -13.639 2.098 1.00 52.50 111 LEU A N 1
ATOM 853 C CA . LEU A 1 111 ? -5.662 -14.153 2.850 1.00 52.50 111 LEU A CA 1
ATOM 854 C C . LEU A 1 111 ? -5.443 -15.538 3.493 1.00 52.50 111 LEU A C 1
ATOM 856 O O . LEU A 1 111 ? -6.298 -16.000 4.245 1.00 52.50 111 LEU A O 1
ATOM 860 N N . SER A 1 112 ? -4.345 -16.224 3.164 1.00 52.16 112 SER A N 1
ATOM 861 C CA . SER A 1 112 ? -4.024 -17.572 3.664 1.00 52.16 112 SER A CA 1
ATOM 862 C C . SER A 1 112 ? -2.981 -17.601 4.789 1.00 52.16 112 SER A C 1
ATOM 864 O O . SER A 1 112 ? -2.616 -18.689 5.237 1.00 52.16 112 SER A O 1
ATOM 866 N N . SER A 1 113 ? -2.501 -16.431 5.221 1.00 44.00 113 SER A N 1
ATOM 867 C CA . SER A 1 113 ? -1.535 -16.247 6.314 1.00 44.00 113 SER A CA 1
ATOM 868 C C . SER A 1 113 ? -2.184 -15.616 7.538 1.00 44.00 113 SER A C 1
ATOM 870 O O . SER A 1 113 ? -1.561 -15.765 8.613 1.00 44.00 113 SER A O 1
#

Radius of gyration: 15.86 Å; Cα contacts (8 Å, |Δi|>4): 137; chains: 1; bounding box: 32×50×34 Å

pLDDT: mean 75.54, std 15.36, range [33.41, 92.19]

Organism: Zea mays (NCBI:txid4577)